Protein AF-Q5C6V9-F1 (afdb_monomer_lite)

Organism: Schistosoma japonicum (NCBI:txid6182)

Radius of gyration: 24.74 Å; chains: 1; bounding box: 51×32×71 Å

Structure (mmCIF, N/CA/C/O backbone):
data_AF-Q5C6V9-F1
#
_entry.id   AF-Q5C6V9-F1
#
loop_
_atom_site.group_PDB
_atom_site.id
_atom_site.type_symbol
_atom_site.label_atom_id
_atom_site.label_alt_id
_atom_site.label_comp_id
_atom_site.label_asym_id
_atom_site.label_entity_id
_atom_site.label_seq_id
_atom_site.pdbx_PDB_ins_code
_atom_site.Cartn_x
_atom_site.Cartn_y
_atom_site.Cartn_z
_atom_site.occupancy
_atom_site.B_iso_or_equiv
_atom_site.auth_seq_id
_atom_site.auth_comp_id
_atom_site.auth_asym_id
_atom_site.auth_atom_id
_atom_site.pdbx_PDB_model_num
ATOM 1 N N . ILE A 1 1 ? 15.364 -1.141 -0.977 1.00 74.00 1 ILE A N 1
ATOM 2 C CA . ILE A 1 1 ? 14.133 -0.328 -1.072 1.00 74.00 1 ILE A CA 1
ATOM 3 C C . ILE A 1 1 ? 12.952 -1.273 -0.881 1.00 74.00 1 ILE A C 1
ATOM 5 O O . ILE A 1 1 ? 12.909 -2.273 -1.592 1.00 74.00 1 ILE A O 1
ATOM 9 N N . PRO A 1 2 ? 12.067 -1.053 0.104 1.00 76.88 2 PRO A N 1
ATOM 10 C CA . PRO A 1 2 ? 10.891 -1.896 0.301 1.00 76.88 2 PRO A CA 1
ATOM 11 C C . PRO A 1 2 ? 9.914 -1.739 -0.871 1.00 76.88 2 PRO A C 1
ATOM 13 O O . PRO A 1 2 ? 9.787 -0.655 -1.440 1.00 76.88 2 PRO A O 1
ATOM 16 N N . TYR A 1 3 ? 9.195 -2.808 -1.221 1.00 85.31 3 TYR A N 1
ATOM 17 C CA . TYR A 1 3 ? 8.160 -2.734 -2.250 1.00 85.31 3 TYR A CA 1
ATOM 18 C C . TYR A 1 3 ? 6.913 -2.037 -1.689 1.00 85.31 3 TYR A C 1
ATOM 20 O O . TYR A 1 3 ? 6.119 -2.631 -0.955 1.00 85.31 3 TYR A O 1
ATOM 28 N N . LEU A 1 4 ? 6.761 -0.754 -2.026 1.00 86.12 4 LEU A N 1
ATOM 29 C CA . LEU A 1 4 ? 5.712 0.110 -1.481 1.00 86.12 4 LEU A CA 1
ATOM 30 C C . LEU A 1 4 ? 4.301 -0.424 -1.776 1.00 86.12 4 LEU A C 1
ATOM 32 O O . LEU A 1 4 ? 3.435 -0.343 -0.910 1.00 86.12 4 LEU A O 1
ATOM 36 N N . GLY A 1 5 ? 4.090 -1.036 -2.948 1.00 90.56 5 GLY A N 1
ATOM 37 C CA . GLY A 1 5 ? 2.792 -1.583 -3.359 1.00 90.56 5 GLY A CA 1
ATOM 38 C C . GLY A 1 5 ? 2.229 -2.619 -2.382 1.00 90.56 5 GLY A C 1
ATOM 39 O O . GLY A 1 5 ? 1.093 -2.486 -1.937 1.00 90.56 5 GLY A O 1
ATOM 40 N N . LEU A 1 6 ? 3.041 -3.596 -1.966 1.00 90.12 6 LEU A N 1
ATOM 41 C CA . LEU A 1 6 ? 2.630 -4.620 -0.994 1.00 90.12 6 LEU A CA 1
ATOM 42 C C . LEU A 1 6 ? 2.284 -4.013 0.368 1.00 90.12 6 LEU A C 1
ATOM 44 O O . LEU A 1 6 ? 1.332 -4.418 1.029 1.00 90.12 6 LEU A O 1
ATOM 48 N N . MET A 1 7 ? 3.046 -3.011 0.791 1.00 88.38 7 MET A N 1
ATOM 49 C CA . MET A 1 7 ? 2.827 -2.375 2.083 1.00 88.38 7 MET A CA 1
ATOM 50 C C . MET A 1 7 ? 1.565 -1.497 2.080 1.00 88.38 7 MET A C 1
ATOM 52 O O . MET A 1 7 ? 0.810 -1.509 3.053 1.00 88.38 7 MET A O 1
ATOM 56 N N . LEU A 1 8 ? 1.285 -0.794 0.976 1.00 92.19 8 LEU A N 1
ATOM 57 C CA . LEU A 1 8 ? 0.020 -0.081 0.773 1.00 92.19 8 LEU A CA 1
ATOM 58 C C . LEU A 1 8 ? -1.164 -1.052 0.709 1.00 92.19 8 LEU A C 1
ATOM 60 O O . LEU A 1 8 ? -2.195 -0.799 1.329 1.00 92.19 8 LEU A O 1
ATOM 64 N N . GLN A 1 9 ? -1.006 -2.192 0.035 1.00 94.50 9 GLN A N 1
ATOM 65 C CA . GLN A 1 9 ? -2.026 -3.237 0.003 1.00 94.50 9 GLN A CA 1
ATOM 66 C C . GLN A 1 9 ? -2.345 -3.749 1.414 1.00 94.50 9 GLN A C 1
ATOM 68 O O . GLN A 1 9 ? -3.516 -3.874 1.764 1.00 94.50 9 GLN A O 1
ATOM 73 N N . ASN A 1 10 ? -1.330 -3.959 2.257 1.00 91.88 10 ASN A N 1
ATOM 74 C CA . ASN A 1 10 ? -1.532 -4.346 3.655 1.00 91.88 10 ASN A CA 1
ATOM 75 C C . ASN A 1 10 ? -2.329 -3.295 4.445 1.00 91.88 10 ASN A C 1
ATOM 77 O O . ASN A 1 10 ? -3.198 -3.662 5.235 1.00 91.88 10 ASN A O 1
ATOM 81 N N . LEU A 1 11 ? -2.080 -1.999 4.218 1.00 94.56 11 LEU A N 1
ATOM 82 C CA . LEU A 1 11 ? -2.870 -0.922 4.829 1.00 94.56 11 LEU A CA 1
ATOM 83 C C . LEU A 1 11 ? -4.331 -0.955 4.362 1.00 94.56 11 LEU A C 1
ATOM 85 O O . LEU A 1 11 ? -5.237 -0.846 5.188 1.00 94.56 11 LEU A O 1
ATOM 89 N N . VAL A 1 12 ? -4.569 -1.152 3.063 1.00 95.69 12 VAL A N 1
ATOM 90 C CA . VAL A 1 12 ? -5.925 -1.245 2.497 1.00 95.69 12 VAL A CA 1
ATOM 91 C C . VAL A 1 12 ? -6.678 -2.440 3.078 1.00 95.69 12 VAL A C 1
ATOM 93 O O . VAL A 1 12 ? -7.790 -2.275 3.579 1.00 95.69 12 VAL A O 1
ATOM 96 N N . VAL A 1 13 ? -6.061 -3.623 3.083 1.00 95.88 13 VAL A N 1
ATOM 97 C CA . VAL A 1 13 ? -6.657 -4.848 3.639 1.00 95.88 13 VAL A CA 1
ATOM 98 C C . VAL A 1 13 ? -6.983 -4.666 5.122 1.00 95.88 13 VAL A C 1
ATOM 100 O O . VAL A 1 13 ? -8.075 -5.017 5.569 1.00 95.88 13 VAL A O 1
ATOM 103 N N . LEU A 1 14 ? -6.077 -4.058 5.890 1.00 94.94 14 LEU A N 1
ATOM 104 C CA . LEU A 1 14 ? -6.294 -3.779 7.307 1.00 94.94 14 LEU A CA 1
ATOM 105 C C . LEU A 1 14 ? -7.457 -2.798 7.530 1.00 94.94 14 LEU A C 1
ATOM 107 O O . LEU A 1 14 ? -8.236 -2.986 8.468 1.00 94.94 14 LEU A O 1
ATOM 111 N N . ALA A 1 15 ? -7.584 -1.776 6.681 1.00 94.25 15 ALA A N 1
ATOM 112 C CA . ALA A 1 15 ? -8.655 -0.786 6.740 1.00 94.25 15 ALA A CA 1
ATOM 113 C C . ALA A 1 15 ? -10.027 -1.356 6.350 1.00 94.25 15 ALA A C 1
ATOM 115 O O . ALA A 1 15 ? -11.029 -0.965 6.949 1.00 94.25 15 ALA A O 1
ATOM 116 N N . GLN A 1 16 ? -10.068 -2.267 5.375 1.00 95.25 16 GLN A N 1
ATOM 117 C CA . GLN A 1 16 ? -11.292 -2.932 4.914 1.00 95.25 16 GLN A CA 1
ATOM 118 C C . GLN A 1 16 ? -11.749 -4.031 5.880 1.00 95.25 16 GLN A C 1
ATOM 120 O O . GLN A 1 16 ? -12.937 -4.141 6.169 1.00 95.25 16 GLN A O 1
ATOM 125 N N . GLY A 1 17 ? -10.812 -4.822 6.409 1.00 93.94 17 GLY A N 1
ATOM 126 C CA . GLY A 1 17 ? -11.117 -5.943 7.299 1.00 93.94 17 GLY A CA 1
ATOM 127 C C . GLY A 1 17 ? -11.465 -5.537 8.732 1.00 93.94 17 GLY A C 1
ATOM 128 O O . GLY A 1 17 ? -11.991 -6.355 9.480 1.00 93.94 17 GLY A O 1
ATOM 129 N N . ASN A 1 18 ? -11.174 -4.295 9.139 1.00 94.75 18 ASN A N 1
ATOM 130 C CA . ASN A 1 18 ? -11.366 -3.846 10.518 1.00 94.75 18 ASN A CA 1
ATOM 131 C C . ASN A 1 18 ? -12.061 -2.482 10.567 1.00 94.75 18 ASN A C 1
ATOM 133 O O . ASN A 1 18 ? -11.548 -1.512 10.003 1.00 94.75 18 ASN A O 1
ATOM 137 N N . PRO A 1 19 ? -13.182 -2.337 11.292 1.00 94.19 19 PRO A N 1
ATOM 138 C CA . PRO A 1 19 ? -13.858 -1.052 11.405 1.00 94.19 19 PRO A CA 1
ATOM 139 C C . PRO A 1 19 ? -13.028 -0.070 12.242 1.00 94.19 19 PRO A C 1
ATOM 141 O O . PRO A 1 19 ? -12.304 -0.470 13.157 1.00 94.19 19 PRO A O 1
ATOM 144 N N . LEU A 1 20 ? -13.125 1.223 11.914 1.00 93.81 20 LEU A N 1
ATOM 145 C CA . LEU A 1 20 ? -12.453 2.294 12.661 1.00 93.81 20 LEU A CA 1
ATOM 146 C C . LEU A 1 20 ? -13.078 2.475 14.044 1.00 93.81 20 LEU A C 1
ATOM 148 O O . LEU A 1 20 ? -12.368 2.714 15.016 1.00 93.81 20 LEU A O 1
ATOM 152 N N . PHE A 1 21 ? -14.396 2.309 14.120 1.00 94.50 21 PHE A N 1
ATOM 153 C CA . PHE A 1 21 ? -15.159 2.387 15.352 1.00 94.50 21 PHE A CA 1
ATOM 154 C C . PHE A 1 21 ? -15.760 1.025 15.686 1.00 94.50 21 PHE A C 1
ATOM 156 O O . PHE A 1 21 ? -16.290 0.332 14.815 1.00 94.50 21 PHE A O 1
ATOM 163 N N . LEU A 1 22 ? -15.668 0.633 16.950 1.00 91.00 22 LEU A N 1
ATOM 164 C CA . LEU A 1 22 ? -16.313 -0.561 17.471 1.00 91.00 22 LEU A CA 1
ATOM 165 C C . LEU A 1 22 ? -17.811 -0.288 17.638 1.00 91.00 22 LEU A C 1
ATOM 167 O O . LEU A 1 22 ? -18.207 0.773 18.116 1.00 91.00 22 LEU A O 1
ATOM 171 N N . LYS A 1 23 ? -18.643 -1.259 17.248 1.00 88.62 23 LYS A N 1
ATOM 172 C CA . LYS A 1 23 ? -20.105 -1.175 17.407 1.00 88.62 23 LYS A CA 1
ATOM 173 C C . LYS A 1 23 ? -20.542 -1.350 18.858 1.00 88.62 23 LYS A C 1
ATOM 175 O O . LYS A 1 23 ? -21.581 -0.839 19.252 1.00 88.62 23 LYS A O 1
ATOM 180 N N . THR A 1 24 ? -19.760 -2.098 19.627 1.00 88.00 24 THR A N 1
ATOM 181 C CA . THR A 1 24 ? -20.041 -2.432 21.019 1.00 88.00 24 THR A CA 1
ATOM 182 C C . THR A 1 24 ? -18.818 -2.132 21.879 1.00 88.00 24 THR A C 1
ATOM 184 O O . THR A 1 24 ? -17.687 -2.305 21.407 1.00 88.00 24 THR A O 1
ATOM 187 N N . PRO A 1 25 ? -19.016 -1.718 23.141 1.00 86.69 25 PRO A N 1
ATOM 188 C CA . PRO A 1 25 ? -17.913 -1.575 24.070 1.00 86.69 25 PRO A CA 1
ATOM 189 C C . PRO A 1 25 ? -17.220 -2.921 24.300 1.00 86.69 25 PRO A C 1
ATOM 191 O O . PRO A 1 25 ? -17.896 -3.948 24.405 1.00 86.69 25 PRO A O 1
ATOM 194 N N . PRO A 1 26 ? -15.880 -2.943 24.401 1.00 86.69 26 PRO A N 1
ATOM 195 C CA . PRO A 1 26 ? -15.164 -4.105 24.907 1.00 86.69 26 PRO A CA 1
ATOM 196 C C . PRO A 1 26 ? -15.680 -4.478 26.298 1.00 86.69 26 PRO A C 1
ATOM 198 O O . PRO A 1 26 ? -15.957 -3.593 27.105 1.00 86.69 26 PRO A O 1
ATOM 201 N N . THR A 1 27 ? -15.745 -5.771 26.612 1.00 86.50 27 THR A N 1
ATOM 202 C CA . THR A 1 27 ? -16.295 -6.282 27.882 1.00 86.50 27 THR A CA 1
ATOM 203 C C . THR A 1 27 ? -15.655 -5.633 29.113 1.00 86.50 27 THR A C 1
ATOM 205 O O . THR A 1 27 ? -16.330 -5.349 30.090 1.00 86.50 27 THR A O 1
ATOM 208 N N . GLN A 1 28 ? -14.362 -5.315 29.036 1.00 85.69 28 GLN A N 1
ATOM 209 C CA . GLN A 1 28 ? -13.582 -4.672 30.104 1.00 85.69 28 GLN A CA 1
ATOM 210 C C . GLN A 1 28 ? -13.962 -3.200 30.355 1.00 85.69 28 GLN A C 1
ATOM 212 O O . GLN A 1 28 ? -13.575 -2.624 31.369 1.00 85.69 28 GLN A O 1
ATOM 217 N N . LEU A 1 29 ? -14.658 -2.569 29.407 1.00 83.94 29 LEU A N 1
ATOM 218 C CA . LEU A 1 29 ? -15.043 -1.157 29.429 1.00 83.94 29 LEU A CA 1
ATOM 219 C C . LEU A 1 29 ? -16.564 -0.967 29.429 1.00 83.94 29 LEU A C 1
ATOM 221 O O . LEU A 1 29 ? -17.014 0.177 29.415 1.00 83.94 29 LEU A O 1
ATOM 225 N N . ALA A 1 30 ? -17.344 -2.053 29.457 1.00 85.19 30 ALA A N 1
ATOM 226 C CA . ALA A 1 30 ? -18.802 -2.004 29.399 1.00 85.19 30 ALA A CA 1
ATOM 227 C C . ALA A 1 30 ? -19.385 -1.120 30.514 1.00 85.19 30 ALA A C 1
ATOM 229 O O . ALA A 1 30 ? -20.167 -0.221 30.225 1.00 85.19 30 ALA A O 1
ATOM 230 N N . ASP A 1 31 ? -18.899 -1.283 31.748 1.00 87.56 31 ASP A N 1
ATOM 231 C CA . ASP A 1 31 ? -19.402 -0.557 32.926 1.00 87.56 31 ASP A CA 1
ATOM 232 C C . ASP A 1 31 ? -18.991 0.924 32.959 1.00 87.56 31 ASP A C 1
ATOM 234 O O . ASP A 1 31 ? -19.566 1.729 33.689 1.00 87.56 31 ASP A O 1
ATOM 238 N N . LYS A 1 32 ? -17.967 1.297 32.183 1.00 87.31 32 LYS A N 1
ATOM 239 C CA . LYS A 1 32 ? -17.427 2.665 32.121 1.00 87.31 32 LYS A CA 1
ATOM 240 C C . LYS A 1 32 ? -17.921 3.435 30.903 1.00 87.31 32 LYS A C 1
ATOM 242 O O . LYS A 1 32 ? -17.713 4.645 30.823 1.00 87.31 32 LYS A O 1
ATOM 247 N N . TYR A 1 33 ? -18.511 2.752 29.927 1.00 87.56 33 TYR A N 1
ATOM 248 C CA . TYR A 1 33 ? -18.967 3.388 28.705 1.00 87.56 33 TYR A CA 1
ATOM 249 C C . TYR A 1 33 ? -20.293 4.114 28.938 1.00 87.56 33 TYR A C 1
ATOM 251 O O . TYR A 1 33 ? -21.257 3.542 29.435 1.00 87.56 33 TYR A O 1
ATOM 259 N N . GLN A 1 34 ? -20.346 5.376 28.526 1.00 86.94 34 GLN A N 1
ATOM 260 C CA . GLN A 1 34 ? -21.556 6.183 28.499 1.00 86.94 34 GLN A CA 1
ATOM 261 C C . GLN A 1 34 ? -21.778 6.650 27.063 1.00 86.94 34 GLN A C 1
ATOM 263 O O . GLN A 1 34 ? -20.820 6.911 26.332 1.00 86.94 34 GLN A O 1
ATOM 268 N N . SER A 1 35 ? -23.037 6.789 26.652 1.00 83.62 35 SER A N 1
ATOM 269 C CA . SER A 1 35 ? -23.388 7.232 25.295 1.00 83.62 35 SER A CA 1
ATOM 270 C C . SER A 1 35 ? -22.825 8.617 24.951 1.00 83.62 35 SER A C 1
ATOM 272 O O . SER A 1 35 ? -22.528 8.884 23.787 1.00 83.62 35 SER A O 1
ATOM 274 N N . CYS A 1 36 ? -22.599 9.474 25.953 1.00 89.00 36 CYS A N 1
ATOM 275 C CA . CYS A 1 36 ? -21.974 10.789 25.791 1.00 89.00 36 CYS A CA 1
ATOM 276 C C . CYS A 1 36 ? -20.491 10.727 25.380 1.00 89.00 36 CYS A C 1
ATOM 278 O O . CYS A 1 36 ? -19.971 11.712 24.864 1.00 89.00 36 CYS A O 1
ATOM 280 N N . HIS A 1 37 ? -19.812 9.586 25.556 1.00 86.56 37 HIS A N 1
ATOM 281 C CA . HIS A 1 37 ? -18.411 9.408 25.154 1.00 86.56 37 HIS A CA 1
ATOM 282 C C . HIS A 1 37 ? -18.237 9.268 23.633 1.00 86.56 37 HIS A C 1
ATOM 284 O O . HIS A 1 37 ? -17.118 9.366 23.130 1.00 86.56 37 HIS A O 1
ATOM 290 N N . GLY A 1 38 ? -19.326 9.040 22.893 1.00 87.56 38 GLY A N 1
ATOM 291 C CA . GLY A 1 38 ? -19.294 8.904 21.441 1.00 87.56 38 GLY A CA 1
ATOM 292 C C . GLY A 1 38 ? -18.750 7.552 20.949 1.00 87.56 38 GLY A C 1
ATOM 293 O O . GLY A 1 38 ? -18.764 6.557 21.686 1.00 87.56 38 GLY A O 1
ATOM 294 N N . PRO A 1 39 ? -18.330 7.476 19.671 1.00 89.19 39 PRO A N 1
ATOM 295 C CA . PRO A 1 39 ? -17.863 6.240 19.048 1.00 89.19 39 PRO A CA 1
ATOM 296 C C . PRO A 1 39 ? -16.555 5.723 19.655 1.00 89.19 39 PRO A C 1
ATOM 298 O O . PRO A 1 39 ? -15.587 6.462 19.826 1.00 89.19 39 PRO A O 1
ATOM 301 N N . ILE A 1 40 ? -16.489 4.417 19.909 1.00 91.06 40 ILE A N 1
ATOM 302 C CA . ILE A 1 40 ? -15.304 3.783 20.494 1.00 91.06 40 ILE A CA 1
ATOM 303 C C . ILE A 1 40 ? -14.299 3.475 19.387 1.00 91.06 40 ILE A C 1
ATOM 305 O O . ILE A 1 40 ? -14.580 2.675 18.498 1.00 91.06 40 ILE A O 1
ATOM 309 N N . ILE A 1 41 ? -13.113 4.076 19.441 1.00 92.44 41 ILE A N 1
ATOM 310 C CA . ILE A 1 41 ? -12.058 3.845 18.447 1.00 92.44 41 ILE A CA 1
ATOM 311 C C . ILE A 1 41 ? -11.487 2.429 18.591 1.00 92.44 41 ILE A C 1
ATOM 313 O O . ILE A 1 41 ? -11.136 1.974 19.681 1.00 92.44 41 ILE A O 1
ATOM 317 N N . ASN A 1 42 ? -11.318 1.742 17.463 1.00 93.69 42 ASN A N 1
ATOM 318 C CA . ASN A 1 42 ? -10.596 0.481 17.387 1.00 93.69 42 ASN A CA 1
ATOM 319 C C . ASN A 1 42 ? -9.078 0.726 17.462 1.00 93.69 42 ASN A C 1
ATOM 321 O O . ASN A 1 42 ? -8.381 0.807 16.446 1.00 93.69 42 ASN A O 1
ATOM 325 N N . PHE A 1 43 ? -8.553 0.832 18.683 1.00 92.75 43 PHE A N 1
ATOM 326 C CA . PHE A 1 43 ? -7.127 1.077 18.918 1.00 92.75 43 PHE A CA 1
ATOM 327 C C . PHE A 1 43 ? -6.216 -0.008 18.345 1.00 92.75 43 PHE A C 1
ATOM 329 O O . PHE A 1 43 ? -5.112 0.306 17.909 1.00 92.75 43 PHE A O 1
ATOM 336 N N . TRP A 1 44 ? -6.672 -1.261 18.278 1.00 92.94 44 TRP A N 1
ATOM 337 C CA . TRP A 1 44 ? -5.897 -2.335 17.658 1.00 92.94 44 TRP A CA 1
ATOM 338 C C . TRP A 1 44 ? -5.665 -2.062 16.169 1.00 92.94 44 TRP A C 1
ATOM 340 O O . TRP A 1 44 ? -4.530 -2.142 15.693 1.00 92.94 44 TRP A O 1
ATOM 350 N N . ARG A 1 45 ? -6.714 -1.652 15.441 1.00 94.44 45 ARG A N 1
ATOM 351 C CA . ARG A 1 45 ? -6.594 -1.253 14.031 1.00 94.44 45 ARG A CA 1
ATOM 352 C C . ARG A 1 45 ? -5.624 -0.084 13.884 1.00 94.44 45 ARG A C 1
ATOM 354 O O . ARG A 1 45 ? -4.743 -0.138 13.022 1.00 94.44 45 ARG A O 1
ATOM 361 N N . CYS A 1 46 ? -5.793 0.966 14.687 1.00 95.38 46 CYS A N 1
ATOM 362 C CA . CYS A 1 46 ? -4.943 2.158 14.632 1.00 95.38 46 CYS A CA 1
ATOM 363 C C . CYS A 1 46 ? -3.478 1.812 14.916 1.00 95.38 46 CYS A C 1
ATOM 365 O O . CYS A 1 46 ? -2.590 2.252 14.190 1.00 95.38 46 CYS A O 1
ATOM 367 N N . TRP A 1 47 ? -3.229 0.955 15.907 1.00 96.06 47 TRP A N 1
ATOM 368 C CA . TRP A 1 47 ? -1.894 0.475 16.243 1.00 96.06 47 TRP A CA 1
ATOM 369 C C . TRP A 1 47 ? -1.251 -0.295 15.088 1.00 96.06 47 TRP A C 1
ATOM 371 O O . TRP A 1 47 ? -0.102 -0.042 14.733 1.00 96.06 47 TRP A O 1
ATOM 381 N N . LYS A 1 48 ? -1.997 -1.192 14.435 1.00 95.00 48 LYS A N 1
ATOM 382 C CA . LYS A 1 48 ? -1.498 -1.929 13.266 1.00 95.00 48 LYS A CA 1
ATOM 383 C C . LYS A 1 48 ? -1.162 -1.002 12.088 1.00 95.00 48 LYS A C 1
ATOM 385 O O . LYS A 1 48 ? -0.116 -1.191 11.473 1.00 95.00 48 LYS A O 1
ATOM 390 N N . HIS A 1 49 ? -1.977 0.024 11.820 1.00 94.25 49 HIS A N 1
ATOM 391 C CA . HIS A 1 49 ? -1.654 1.045 10.811 1.00 94.25 49 HIS A CA 1
ATOM 392 C C . HIS A 1 49 ? -0.390 1.817 11.196 1.00 94.25 49 HIS A C 1
ATOM 394 O O . HIS A 1 49 ? 0.504 1.980 10.368 1.00 94.25 49 HIS A O 1
ATOM 400 N N . PHE A 1 50 ? -0.291 2.241 12.459 1.00 93.56 50 PHE A N 1
ATOM 401 C CA . PHE A 1 50 ? 0.880 2.940 12.974 1.00 93.56 50 PHE A CA 1
ATOM 402 C C . PHE A 1 50 ? 2.158 2.121 12.788 1.00 93.56 50 PHE A C 1
ATOM 404 O O . PHE A 1 50 ? 3.135 2.673 12.306 1.00 93.56 50 PHE A O 1
ATOM 411 N N . LEU A 1 51 ? 2.165 0.820 13.093 1.00 92.50 51 LEU A N 1
ATOM 412 C CA . LEU A 1 51 ? 3.361 -0.016 12.928 1.00 92.50 51 LEU A CA 1
ATOM 413 C C . LEU A 1 51 ? 3.838 -0.086 11.469 1.00 92.50 51 LEU A C 1
ATOM 415 O O . LEU A 1 51 ? 5.038 0.007 11.213 1.00 92.50 51 LEU A O 1
ATOM 419 N N . ILE A 1 52 ? 2.909 -0.214 10.518 1.00 89.31 52 ILE A N 1
ATOM 420 C CA . ILE A 1 52 ? 3.234 -0.238 9.084 1.00 89.31 52 ILE A CA 1
ATOM 421 C C . ILE A 1 52 ? 3.756 1.134 8.636 1.00 89.31 52 ILE A C 1
ATOM 423 O O . ILE A 1 52 ? 4.776 1.213 7.957 1.00 89.31 52 ILE A O 1
ATOM 427 N N . ILE A 1 53 ? 3.103 2.221 9.060 1.00 88.69 53 ILE A N 1
ATOM 428 C CA . ILE A 1 53 ? 3.519 3.587 8.714 1.00 88.69 53 ILE A CA 1
ATOM 429 C C . ILE A 1 53 ? 4.883 3.922 9.324 1.00 88.69 53 ILE A C 1
ATOM 431 O O . ILE A 1 53 ? 5.774 4.443 8.655 1.00 88.69 53 ILE A O 1
ATOM 435 N N . HIS A 1 54 ? 5.059 3.582 10.595 1.00 86.56 54 HIS A N 1
ATOM 436 C CA . HIS A 1 54 ? 6.290 3.786 11.338 1.00 86.56 54 HIS A CA 1
ATOM 437 C C . HIS A 1 54 ? 7.459 3.047 10.692 1.00 86.56 54 HIS A C 1
ATOM 439 O O . HIS A 1 54 ? 8.561 3.585 10.666 1.00 86.56 54 HIS A O 1
ATOM 445 N N . PHE A 1 55 ? 7.233 1.858 10.124 1.00 83.75 55 PHE A N 1
ATOM 446 C CA . PHE A 1 55 ? 8.260 1.159 9.357 1.00 83.75 55 PHE A CA 1
ATOM 447 C C . PHE A 1 55 ? 8.774 2.011 8.185 1.00 83.75 55 PHE A C 1
ATOM 449 O O . PHE A 1 55 ? 9.987 2.152 8.050 1.00 83.75 55 PHE A O 1
ATOM 456 N N . PHE A 1 56 ? 7.893 2.648 7.399 1.00 76.00 56 PHE A N 1
ATOM 457 C CA . PHE A 1 56 ? 8.316 3.543 6.309 1.00 76.00 56 PHE A CA 1
ATOM 458 C C . PHE A 1 56 ? 9.116 4.739 6.822 1.00 76.00 56 PHE A C 1
ATOM 460 O O .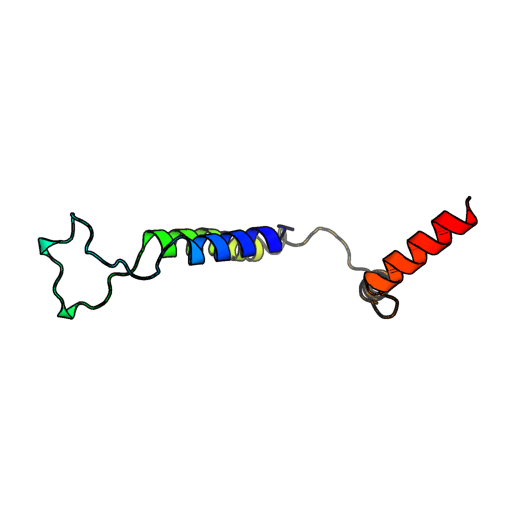 PHE A 1 56 ? 10.229 4.989 6.366 1.00 76.00 56 PHE A O 1
ATOM 467 N N . VAL A 1 57 ? 8.563 5.447 7.808 1.00 77.12 57 VAL A N 1
ATOM 468 C CA . VAL A 1 57 ? 9.165 6.677 8.338 1.00 77.12 57 VAL A CA 1
ATOM 469 C C . VAL A 1 57 ? 10.504 6.382 9.016 1.00 77.12 57 VAL A C 1
ATOM 471 O O . VAL A 1 57 ? 11.438 7.174 8.935 1.00 77.12 57 VAL A O 1
ATOM 474 N N . LYS A 1 58 ? 10.635 5.234 9.687 1.00 73.62 58 LYS A N 1
ATOM 475 C CA . LYS A 1 58 ? 11.891 4.827 10.321 1.00 73.62 58 LYS A CA 1
ATOM 476 C C . LYS A 1 58 ? 12.951 4.430 9.293 1.00 73.62 58 LYS A C 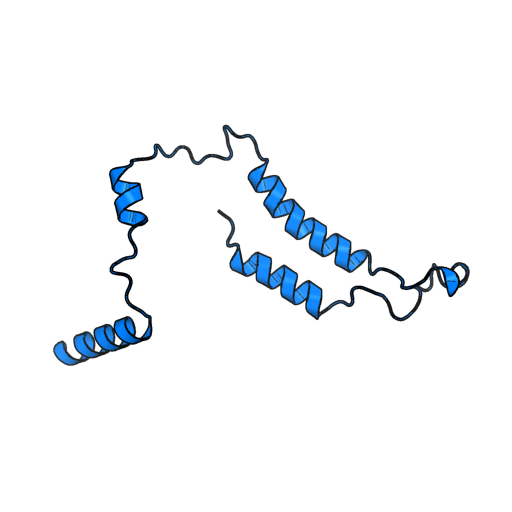1
ATOM 478 O O . LYS A 1 58 ? 14.121 4.695 9.544 1.00 73.62 58 LYS A O 1
ATOM 483 N N . GLN A 1 59 ? 12.571 3.835 8.159 1.00 64.75 59 GLN A N 1
ATOM 484 C CA . GLN A 1 59 ? 13.519 3.602 7.064 1.00 64.75 59 GLN A CA 1
ATOM 485 C C . GLN A 1 59 ? 14.033 4.917 6.470 1.00 64.75 59 GLN A C 1
ATOM 487 O O . GLN A 1 59 ? 15.224 5.028 6.205 1.00 64.75 59 GLN A O 1
ATOM 492 N N . GLU A 1 60 ? 13.167 5.921 6.329 1.00 61.19 60 GLU A N 1
ATOM 493 C CA . GLU A 1 60 ? 13.553 7.257 5.858 1.00 61.19 60 GLU A CA 1
ATOM 494 C C . GLU A 1 60 ? 14.462 7.994 6.860 1.00 61.19 60 GLU A C 1
ATOM 496 O O . GLU A 1 60 ? 15.394 8.688 6.464 1.00 61.19 60 GLU A O 1
ATOM 501 N N . LYS A 1 61 ? 14.224 7.811 8.167 1.00 61.94 61 LYS A N 1
ATOM 502 C CA . LYS A 1 61 ? 14.978 8.458 9.258 1.00 61.94 61 LYS A CA 1
ATOM 503 C C . LYS A 1 61 ? 16.204 7.680 9.751 1.00 61.94 61 LYS A C 1
ATOM 505 O O . LYS A 1 61 ? 16.850 8.131 10.697 1.00 61.94 61 LYS A O 1
ATOM 510 N N . MET A 1 62 ? 16.524 6.514 9.186 1.00 55.19 62 MET A N 1
ATOM 511 C CA . MET A 1 62 ? 17.792 5.848 9.497 1.00 55.19 62 MET A CA 1
ATOM 512 C C . MET A 1 62 ? 18.952 6.703 8.966 1.00 55.19 62 MET A C 1
ATOM 514 O O . MET A 1 62 ? 18.886 7.204 7.850 1.00 55.19 62 MET A O 1
ATOM 518 N N . ASP A 1 63 ? 19.960 6.894 9.823 1.00 53.69 63 ASP A N 1
ATOM 519 C CA . ASP A 1 63 ? 21.250 7.576 9.626 1.00 53.69 63 ASP A CA 1
ATOM 520 C C . ASP A 1 63 ? 21.505 8.064 8.178 1.00 53.69 63 ASP A C 1
ATOM 522 O O . ASP A 1 63 ? 21.693 7.221 7.301 1.00 53.69 63 ASP A O 1
ATOM 526 N N . PRO A 1 64 ? 21.483 9.381 7.882 1.00 55.53 64 PRO A N 1
ATOM 527 C CA . PRO A 1 64 ? 21.614 9.913 6.517 1.00 55.53 64 PRO A CA 1
ATOM 528 C C . PRO A 1 64 ? 22.892 9.466 5.784 1.00 55.53 64 PRO A C 1
ATOM 530 O O . PRO A 1 64 ? 22.905 9.443 4.552 1.00 55.53 64 PRO A O 1
ATOM 533 N N . GLU A 1 65 ? 23.927 9.056 6.525 1.00 52.09 65 GLU A N 1
ATOM 534 C CA . GLU A 1 65 ? 25.172 8.478 6.000 1.00 52.09 65 GLU A CA 1
ATOM 535 C C . GLU A 1 65 ? 25.057 6.968 5.681 1.00 52.09 65 GLU A C 1
ATOM 537 O O . GLU A 1 65 ? 25.807 6.455 4.854 1.00 52.09 65 GLU A O 1
ATOM 542 N N . LYS A 1 66 ? 24.103 6.239 6.287 1.00 51.94 66 LYS A N 1
ATOM 543 C CA . LYS A 1 66 ? 23.836 4.802 6.028 1.00 51.94 66 LYS A CA 1
ATOM 544 C C . LYS A 1 66 ? 22.558 4.526 5.228 1.00 51.94 66 LYS A C 1
ATOM 546 O O . LYS A 1 66 ? 22.394 3.412 4.734 1.00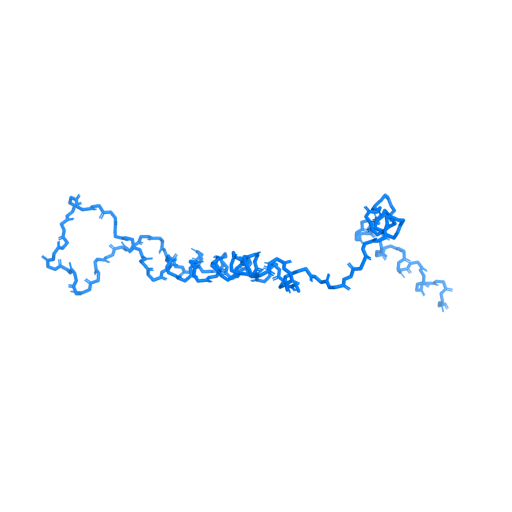 51.94 66 LYS A O 1
ATOM 551 N N . SER A 1 67 ? 21.633 5.482 5.126 1.00 53.66 67 SER A N 1
ATOM 552 C CA . SER A 1 67 ? 20.375 5.344 4.368 1.00 53.66 67 SER A CA 1
ATOM 553 C C . SER A 1 67 ? 20.513 5.696 2.895 1.00 53.66 67 SER A C 1
ATOM 555 O O . SER A 1 67 ? 19.669 5.313 2.083 1.00 53.66 67 SER A O 1
ATOM 557 N N . ARG A 1 68 ? 21.592 6.385 2.526 1.00 62.91 68 ARG A N 1
ATOM 558 C CA . ARG A 1 68 ? 21.951 6.602 1.131 1.00 62.91 68 ARG A CA 1
ATOM 559 C C . ARG A 1 68 ? 22.767 5.411 0.662 1.00 62.91 68 ARG A C 1
ATOM 561 O O . ARG A 1 68 ? 23.795 5.077 1.243 1.00 62.91 68 ARG A O 1
ATOM 568 N N . TYR A 1 69 ? 22.299 4.764 -0.400 1.00 72.06 69 TYR A N 1
ATOM 569 C CA . TYR A 1 69 ? 23.130 3.820 -1.132 1.00 72.06 69 TYR A CA 1
ATOM 570 C C . TYR A 1 69 ? 24.461 4.502 -1.458 1.00 72.06 69 TYR A C 1
ATOM 572 O O . TYR A 1 69 ? 24.456 5.650 -1.902 1.00 72.06 69 TYR A O 1
ATOM 580 N N . SER A 1 70 ? 25.587 3.813 -1.262 1.00 77.12 70 SER A N 1
ATOM 581 C CA . SER A 1 70 ? 26.929 4.312 -1.606 1.00 77.12 70 SER A CA 1
ATOM 582 C C . SER A 1 70 ? 27.155 4.335 -3.127 1.00 77.12 70 SER A C 1
ATOM 584 O O . SER A 1 70 ? 28.175 3.874 -3.633 1.00 77.12 70 SER A O 1
ATOM 586 N N . ILE A 1 71 ? 26.165 4.825 -3.869 1.00 80.88 71 ILE A N 1
ATOM 587 C CA . ILE A 1 71 ? 26.144 4.961 -5.317 1.00 80.88 71 ILE A CA 1
ATOM 588 C C . ILE A 1 71 ? 26.450 6.422 -5.620 1.00 80.88 71 ILE A C 1
ATOM 590 O O . ILE A 1 71 ? 25.782 7.325 -5.114 1.00 80.88 71 ILE A O 1
ATOM 594 N N . ARG A 1 72 ? 27.465 6.659 -6.451 1.00 86.31 72 ARG A N 1
ATOM 595 C CA . ARG A 1 72 ? 27.732 7.997 -6.977 1.00 86.31 72 ARG A CA 1
ATOM 596 C C . ARG A 1 72 ? 26.716 8.285 -8.086 1.00 86.31 72 ARG A C 1
ATOM 598 O O . ARG A 1 72 ? 26.642 7.487 -9.019 1.00 86.31 72 ARG A O 1
ATOM 605 N N . PRO A 1 73 ? 25.919 9.359 -7.985 1.00 85.81 73 PRO A N 1
ATOM 606 C CA . PRO A 1 73 ? 24.966 9.702 -9.028 1.00 85.81 73 PRO A CA 1
ATOM 607 C C . PRO A 1 73 ? 25.713 10.167 -10.279 1.00 85.81 73 PRO A C 1
ATOM 609 O O . PRO A 1 73 ? 26.622 10.991 -10.194 1.00 85.81 73 PRO A O 1
ATOM 612 N N . ASP A 1 74 ? 25.296 9.648 -11.426 1.00 93.75 74 ASP A N 1
ATOM 613 C CA . ASP A 1 74 ? 25.748 10.081 -12.744 1.00 93.75 74 ASP A CA 1
ATOM 614 C C . ASP A 1 74 ? 24.566 10.744 -13.458 1.00 93.75 74 ASP A C 1
ATOM 616 O O . ASP A 1 74 ? 23.493 10.149 -13.581 1.00 93.75 74 ASP A O 1
ATOM 620 N N . ALA A 1 75 ? 24.738 11.999 -13.871 1.00 94.12 75 ALA A N 1
ATOM 621 C CA . ALA A 1 75 ? 23.651 12.799 -14.424 1.00 94.12 75 ALA A CA 1
ATOM 622 C C . ALA A 1 75 ? 23.143 12.258 -15.768 1.00 94.12 75 ALA A C 1
ATOM 624 O O . ALA A 1 75 ? 21.936 12.282 -16.007 1.00 94.12 75 ALA A O 1
ATOM 625 N N . GLU A 1 76 ? 24.035 11.740 -16.613 1.00 96.06 76 GLU A N 1
ATOM 626 C CA . GLU A 1 76 ? 23.681 11.206 -17.928 1.00 96.06 76 GLU A CA 1
ATOM 627 C C . GLU A 1 76 ? 22.898 9.899 -17.775 1.00 96.06 76 GLU A C 1
ATOM 629 O O . GLU A 1 76 ? 21.829 9.728 -18.367 1.00 96.06 76 GLU A O 1
ATOM 634 N N . ILE A 1 77 ? 23.364 9.012 -16.888 1.00 93.50 77 ILE A N 1
ATOM 635 C CA . ILE A 1 77 ? 22.666 7.755 -16.586 1.00 93.50 77 ILE A CA 1
ATOM 636 C C . ILE A 1 77 ? 21.285 8.033 -15.982 1.00 93.50 77 ILE A C 1
ATOM 638 O O . ILE A 1 77 ? 20.300 7.399 -16.365 1.00 93.50 77 ILE A O 1
ATOM 642 N N . LEU A 1 78 ? 21.187 8.981 -15.046 1.00 92.75 78 LEU A N 1
ATOM 643 C CA . LEU A 1 78 ? 19.910 9.341 -14.426 1.00 92.75 78 LEU A CA 1
ATOM 644 C C . LEU A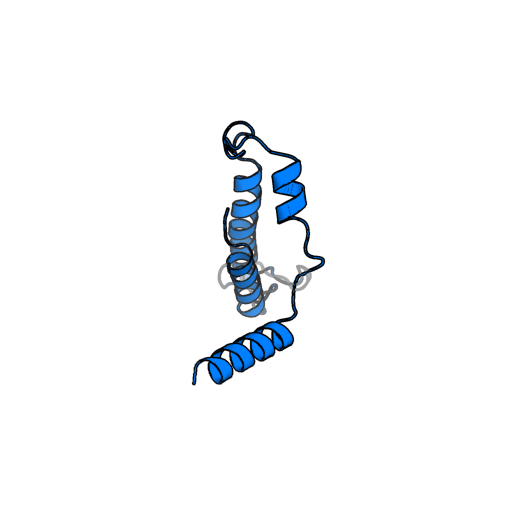 1 78 ? 18.934 9.954 -15.436 1.00 92.75 78 LEU A C 1
ATOM 646 O O . LEU A 1 78 ? 17.746 9.635 -15.394 1.00 92.75 78 LEU A O 1
ATOM 650 N N . GLN A 1 79 ? 19.422 10.785 -16.359 1.00 94.38 79 GLN A N 1
ATOM 651 C CA . GLN A 1 79 ? 18.607 11.352 -17.432 1.00 94.38 79 GLN A CA 1
ATOM 652 C C . GLN A 1 79 ? 18.098 10.264 -18.382 1.00 94.38 79 GLN A C 1
ATOM 654 O O . GLN A 1 79 ? 16.921 10.268 -18.741 1.00 94.38 79 GLN A O 1
ATOM 659 N N . PHE A 1 80 ? 18.958 9.314 -18.752 1.00 94.06 80 PHE A N 1
ATOM 660 C CA . PHE A 1 80 ? 18.574 8.186 -19.593 1.00 94.06 80 PHE A CA 1
ATOM 661 C C . PHE A 1 80 ? 17.512 7.305 -18.920 1.00 94.06 80 PHE A C 1
ATOM 663 O O . PHE A 1 80 ? 16.469 7.041 -19.515 1.00 94.06 80 PHE A O 1
ATOM 670 N N . LEU A 1 81 ? 17.732 6.891 -17.665 1.00 92.75 81 LEU A N 1
ATOM 671 C CA . L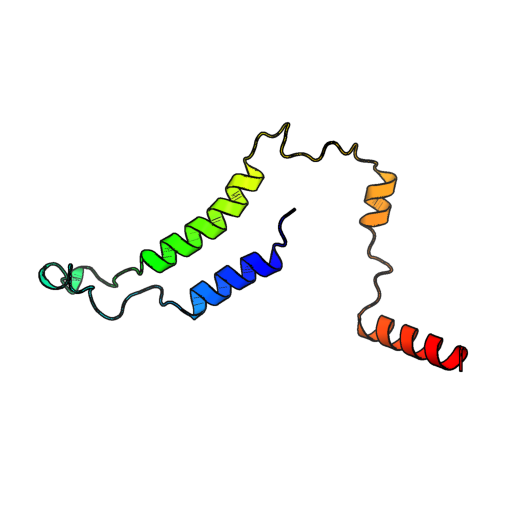EU A 1 81 ? 16.790 6.044 -16.916 1.00 92.75 81 LEU A CA 1
ATOM 672 C C . LEU A 1 81 ? 15.468 6.754 -16.587 1.00 92.75 81 LEU A C 1
ATOM 674 O O . LEU A 1 81 ? 14.441 6.095 -16.435 1.00 92.75 81 LEU A O 1
ATOM 678 N N . GLY A 1 82 ? 15.500 8.079 -16.442 1.00 91.62 82 GLY A N 1
ATOM 679 C CA . GLY A 1 82 ? 14.326 8.907 -16.182 1.00 91.62 82 GLY A CA 1
ATOM 680 C C . GLY A 1 82 ? 13.530 9.283 -17.435 1.00 91.62 82 GLY A C 1
ATOM 681 O O . GLY A 1 82 ? 12.441 9.840 -17.299 1.00 91.62 82 GLY A O 1
ATOM 682 N N . ASN A 1 83 ? 14.042 9.006 -18.640 1.00 94.06 83 ASN A N 1
ATOM 683 C CA . ASN A 1 83 ? 13.332 9.300 -19.879 1.00 94.06 83 ASN A CA 1
ATOM 684 C C . ASN A 1 83 ? 12.350 8.167 -20.227 1.00 94.06 83 ASN A C 1
ATOM 686 O O . ASN A 1 83 ? 12.741 7.074 -20.635 1.00 94.06 83 ASN A O 1
ATOM 690 N N . PHE A 1 84 ? 11.054 8.463 -20.121 1.00 91.50 84 PHE A N 1
ATOM 691 C CA . PHE A 1 84 ? 9.966 7.544 -20.460 1.00 91.50 84 PHE A CA 1
ATOM 692 C C . PHE A 1 84 ? 9.221 7.924 -21.752 1.00 91.50 84 PHE A C 1
ATOM 694 O O . PHE A 1 84 ? 8.159 7.362 -22.016 1.00 91.50 84 PHE A O 1
ATOM 701 N N . GLU A 1 85 ? 9.748 8.835 -22.579 1.00 92.25 85 GLU A N 1
ATOM 702 C CA . GLU A 1 85 ? 9.122 9.262 -23.848 1.00 92.25 85 GLU A CA 1
ATOM 703 C C . GLU A 1 85 ? 8.826 8.078 -24.782 1.00 92.25 85 GLU A C 1
ATOM 705 O O . GLU A 1 85 ? 7.802 8.047 -25.458 1.00 92.25 85 GLU A O 1
ATOM 710 N N . ASN A 1 86 ? 9.688 7.059 -24.753 1.00 88.94 86 ASN A N 1
ATOM 711 C CA . ASN A 1 86 ? 9.555 5.838 -25.553 1.00 88.94 86 ASN A CA 1
ATOM 712 C C . ASN A 1 86 ? 8.856 4.686 -24.806 1.00 88.94 86 ASN A C 1
ATOM 714 O O . ASN A 1 86 ? 8.926 3.533 -25.238 1.00 88.94 86 ASN A O 1
ATOM 718 N N . SER A 1 87 ? 8.206 4.958 -23.670 1.00 91.75 87 SER A N 1
ATOM 719 C CA . SER A 1 87 ? 7.476 3.929 -22.927 1.00 91.75 87 SER A CA 1
ATOM 720 C C . SER A 1 87 ? 6.204 3.528 -23.679 1.00 91.75 87 SER A C 1
ATOM 722 O O . SER A 1 87 ? 5.254 4.293 -23.834 1.00 91.75 87 SER A O 1
ATOM 724 N N . LEU A 1 88 ? 6.194 2.298 -24.192 1.00 92.69 88 LEU A N 1
ATOM 725 C CA . LEU A 1 88 ? 5.041 1.758 -24.900 1.00 92.69 88 LEU A CA 1
ATOM 726 C C . LEU A 1 88 ? 3.968 1.307 -23.897 1.00 92.69 88 LEU A C 1
ATOM 728 O O . LEU A 1 88 ? 4.290 0.600 -22.937 1.00 92.69 88 LEU A O 1
ATOM 732 N N . PRO A 1 89 ? 2.684 1.624 -24.141 1.00 94.94 89 PRO A N 1
ATOM 733 C CA . PRO A 1 89 ? 1.584 1.045 -23.383 1.00 94.94 89 PRO A CA 1
ATOM 734 C C . PRO A 1 89 ? 1.571 -0.485 -23.480 1.00 94.94 89 PRO A C 1
ATOM 736 O O . PRO A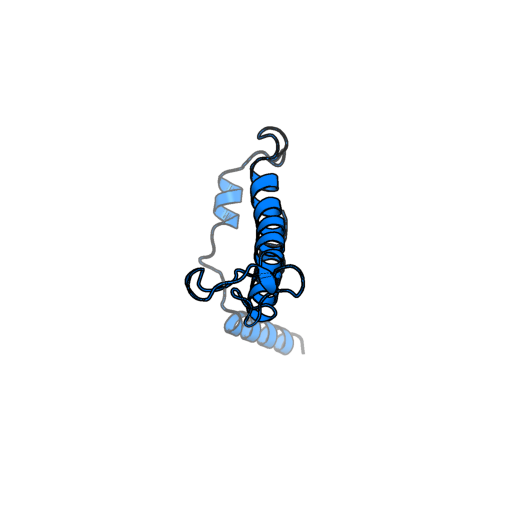 1 89 ? 1.972 -1.061 -24.495 1.00 94.94 89 PRO A O 1
ATOM 739 N N . GLU A 1 90 ? 1.014 -1.153 -22.467 1.00 95.31 90 GLU A N 1
ATOM 740 C CA . GLU A 1 90 ? 0.945 -2.623 -22.406 1.00 95.31 90 GLU A CA 1
ATOM 741 C C . GLU A 1 90 ? 0.323 -3.240 -23.670 1.00 95.31 90 GLU A C 1
ATOM 743 O O . GLU A 1 90 ? 0.810 -4.244 -24.194 1.00 95.31 90 GLU A O 1
ATOM 748 N N . ALA A 1 91 ? -0.724 -2.611 -24.212 1.00 96.38 91 ALA A N 1
ATOM 749 C CA . ALA A 1 91 ? -1.380 -3.071 -25.431 1.00 96.38 91 ALA A CA 1
ATOM 750 C C . ALA A 1 91 ? -0.435 -3.068 -26.647 1.00 96.38 91 ALA A C 1
ATOM 752 O O . ALA A 1 91 ? -0.436 -4.023 -27.429 1.00 96.38 91 ALA A O 1
ATOM 753 N N . GLU A 1 92 ? 0.394 -2.032 -26.793 1.00 95.56 92 GLU A N 1
ATOM 754 C CA . GLU A 1 92 ? 1.361 -1.921 -27.890 1.00 95.56 92 GLU A CA 1
ATOM 755 C C . GLU A 1 92 ? 2.536 -2.879 -27.708 1.00 95.56 92 GLU A C 1
ATOM 757 O O . GLU A 1 92 ? 2.936 -3.550 -28.662 1.00 95.56 92 GLU A O 1
ATOM 762 N N . LEU A 1 93 ? 3.020 -3.046 -26.474 1.00 95.44 93 LEU A N 1
ATOM 763 C CA . LEU A 1 93 ? 4.014 -4.071 -26.143 1.00 95.44 93 LEU A CA 1
ATOM 764 C C . LEU A 1 93 ? 3.505 -5.471 -26.504 1.00 95.44 93 LEU A C 1
ATOM 766 O O . LEU A 1 93 ? 4.218 -6.264 -27.125 1.00 95.44 93 LEU A O 1
ATOM 770 N N . ARG A 1 94 ? 2.238 -5.764 -26.196 1.00 95.75 94 ARG A N 1
ATOM 771 C CA . ARG A 1 94 ? 1.604 -7.042 -26.533 1.00 95.75 94 ARG A CA 1
ATOM 772 C C . ARG A 1 94 ? 1.456 -7.233 -28.043 1.00 95.75 94 ARG A C 1
ATOM 774 O O . ARG A 1 94 ? 1.706 -8.330 -28.547 1.00 95.75 94 ARG A O 1
ATOM 781 N N . ARG A 1 95 ? 1.086 -6.183 -28.784 1.00 96.00 95 ARG A N 1
ATOM 782 C CA . ARG A 1 95 ? 1.038 -6.202 -30.259 1.00 96.00 95 ARG A CA 1
ATOM 783 C C . ARG A 1 95 ? 2.421 -6.454 -30.856 1.00 96.00 95 ARG A C 1
ATOM 785 O O . ARG A 1 95 ? 2.548 -7.293 -31.747 1.00 96.00 95 ARG A O 1
ATOM 792 N N . LEU A 1 96 ? 3.452 -5.776 -30.354 1.00 94.81 96 LEU A N 1
ATOM 793 C CA . LEU A 1 96 ? 4.837 -5.964 -30.780 1.00 94.81 96 LEU A CA 1
ATOM 794 C C . LEU A 1 96 ? 5.310 -7.402 -30.535 1.00 94.81 96 LEU A C 1
ATOM 796 O O . LEU A 1 96 ? 5.779 -8.049 -31.471 1.00 94.81 96 LEU A O 1
ATOM 800 N N . ALA A 1 97 ? 5.098 -7.933 -29.329 1.00 95.06 97 ALA A N 1
ATOM 801 C CA . ALA A 1 97 ? 5.459 -9.307 -28.983 1.00 95.06 97 ALA A CA 1
ATOM 802 C C . ALA A 1 97 ? 4.786 -10.339 -29.907 1.00 95.06 97 ALA A C 1
ATOM 804 O O . ALA A 1 97 ? 5.428 -11.282 -30.370 1.00 95.06 97 ALA A O 1
ATOM 805 N N . ASN A 1 98 ? 3.504 -10.146 -30.228 1.00 95.50 98 ASN A N 1
ATOM 806 C CA . ASN A 1 98 ? 2.779 -11.033 -31.139 1.00 95.50 98 ASN A CA 1
ATOM 807 C C . ASN A 1 98 ? 3.297 -10.959 -32.582 1.00 95.50 98 ASN A C 1
ATOM 809 O O . ASN A 1 98 ? 3.360 -11.991 -33.248 1.00 95.50 98 ASN A O 1
ATOM 813 N N . ARG A 1 99 ? 3.675 -9.767 -33.069 1.00 95.31 99 ARG A N 1
ATOM 814 C CA . ARG A 1 99 ? 4.297 -9.616 -34.396 1.00 95.31 99 ARG A CA 1
ATOM 815 C C . ARG A 1 99 ? 5.619 -10.377 -34.473 1.00 95.31 99 ARG A C 1
ATOM 817 O O . ARG A 1 99 ? 5.793 -11.157 -35.401 1.00 95.31 99 ARG A O 1
ATOM 824 N N . LEU A 1 100 ? 6.482 -10.219 -33.467 1.00 94.94 100 LEU A N 1
ATOM 825 C CA . LEU A 1 100 ? 7.778 -10.904 -33.402 1.00 94.94 100 LEU A CA 1
ATOM 826 C C . LEU A 1 100 ? 7.638 -12.431 -33.363 1.00 94.94 100 LEU A C 1
ATOM 828 O O . LEU A 1 100 ? 8.387 -13.139 -34.028 1.00 94.94 100 LEU A O 1
ATOM 832 N N . ARG A 1 101 ? 6.650 -12.957 -32.628 1.00 93.25 101 ARG A N 1
ATOM 833 C CA . ARG A 1 101 ? 6.376 -14.405 -32.608 1.00 93.25 101 ARG A CA 1
ATOM 834 C C . ARG A 1 101 ? 5.984 -14.941 -33.984 1.00 93.25 101 ARG A C 1
ATOM 836 O O . ARG A 1 101 ? 6.435 -16.014 -34.361 1.00 93.25 101 ARG A O 1
ATOM 843 N N . ARG A 1 102 ? 5.166 -14.192 -34.729 1.00 91.88 102 ARG A N 1
ATOM 844 C CA . ARG A 1 102 ? 4.694 -14.589 -36.065 1.00 91.88 102 ARG A CA 1
ATOM 845 C C . ARG A 1 102 ? 5.772 -14.500 -37.138 1.00 91.88 102 ARG A C 1
ATOM 847 O O . ARG A 1 102 ? 5.688 -15.245 -38.094 1.00 91.88 102 ARG A O 1
ATOM 854 N N . SER A 1 103 ? 6.753 -13.608 -37.002 1.00 89.38 103 SER A N 1
ATOM 855 C CA . SER A 1 103 ? 7.868 -13.510 -37.956 1.00 89.38 103 SER A CA 1
ATOM 856 C C . SER A 1 103 ? 8.935 -14.592 -37.774 1.00 89.38 103 SER A C 1
ATOM 858 O O . SER A 1 103 ? 9.783 -14.754 -38.640 1.00 89.38 103 SER A O 1
ATOM 860 N N . LEU A 1 104 ? 8.934 -15.277 -36.626 1.00 77.12 104 LEU A N 1
ATOM 861 C CA . LEU A 1 104 ? 9.843 -16.385 -36.308 1.00 77.12 104 LEU A CA 1
ATOM 862 C C . LEU A 1 104 ? 9.231 -17.766 -36.605 1.00 77.12 104 LEU A C 1
ATOM 864 O O . LEU A 1 104 ? 9.916 -18.770 -36.428 1.00 77.12 104 LEU A O 1
ATOM 868 N N . SER A 1 105 ? 7.947 -17.809 -36.980 1.00 60.12 105 SER A N 1
ATOM 869 C CA . SER A 1 105 ? 7.210 -19.016 -37.389 1.00 60.12 105 SER A CA 1
ATOM 870 C C . SER A 1 105 ? 7.138 -19.079 -38.908 1.00 60.12 105 SER A C 1
ATOM 872 O O . SER A 1 105 ? 7.191 -20.205 -39.440 1.00 60.12 105 SER A O 1
#

Sequence (105 aa):
IPYLGLMLQNLVVLAQGNPLFLKTPPTQLADKYQSCHGPIINFWRCWKHFLIIHFFVKQEKMDPEKSRYSIRPDAEILQFLGNFENSLPEAELRRLANRLRRSLS

InterPro domains:
  IPR023578 Ras guanine nucleotide exchange factor domain superfamily [SSF48366] (1-97)
  IPR036964 Ras guanine-nucleotide exchange factor, catalytic domain superfamily [G3DSA:1.10.840.10] (1-103)

Foldseek 3Di:
DDDVVVLVVVLVCLPVVDDQFDPADDPVCNVVDDVVVPTHGPVVSVVVNCVSVVVVVVLVVPDPVPSDDPDDDDPVVCVVVPDCVVPDDPVVVVVVVVVVVVVVD

Secondary structure (DSSP, 8-state):
---HHHHHHHHHHHHHHS-SEESS--GGGGGG--GGG-SEE-HHHHHHHHHHHHHHHHHHTS-TTTSS-SPPP-HHHHHHHH--TT---HHHHHHHHHHHHHHT-

pLDDT: mean 86.71, std 11.46, range [51.94, 96.38]